Protein AF-A0A820V5M1-F1 (afdb_monomer)

Organism: NCBI:txid392032

pLDDT: mean 92.11, std 7.66, range [60.0, 98.31]

Nearest PDB structures (foldseek):
  4qvs-assembly1_A-2  TM=7.239E-01  e=5.683E-04  Acetivibrio thermocellus ATCC 27405
  5fre-assembly1_A  TM=6.432E-01  e=3.598E+00  Clostridium perfringens

InterPro domains:
  IPR013320 Concanavalin A-like lectin/glucanase domain superfamily [SSF49899] (4-111)

Mean predicted aligned error: 3.92 Å

Secondary structure (DSSP, 8-state):
--TT-EEEEEEESSSEEEEEEEEPPTTS---EEEEEETTTEEEEEETTEEEEE---------SS-----SSS---SSS----SS----S---S----SSPPPHHHHHHHH--

Structure (mmCIF, N/CA/C/O backbone):
data_AF-A0A820V5M1-F1
#
_entry.id   AF-A0A820V5M1-F1
#
loop_
_atom_site.group_PDB
_atom_site.id
_atom_site.type_symbol
_atom_site.label_atom_id
_atom_site.label_alt_id
_atom_site.label_comp_id
_atom_site.label_asym_id
_atom_site.label_entity_id
_atom_site.label_seq_id
_atom_site.pdbx_PDB_ins_code
_atom_site.Cartn_x
_atom_site.Cartn_y
_atom_site.Cartn_z
_atom_site.occupancy
_atom_site.B_iso_or_equiv
_atom_site.auth_seq_id
_atom_site.auth_comp_id
_atom_site.auth_asym_id
_atom_site.auth_atom_id
_atom_site.pdbx_PDB_model_num
ATOM 1 N N . MET A 1 1 ? 3.039 -9.190 7.064 1.00 60.00 1 MET A N 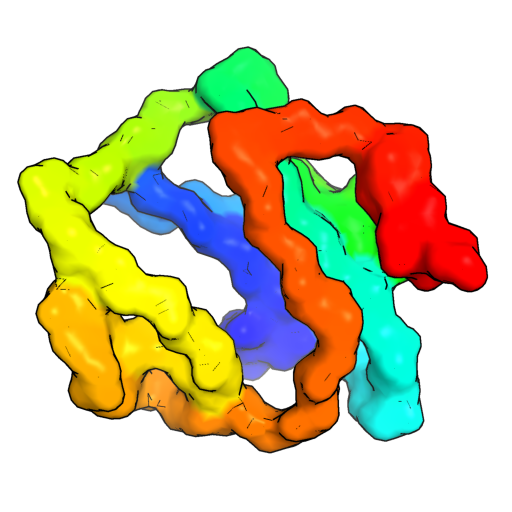1
ATOM 2 C CA . MET A 1 1 ? 3.517 -8.717 8.378 1.00 60.00 1 MET A CA 1
ATOM 3 C C . MET A 1 1 ? 4.980 -9.086 8.497 1.00 60.00 1 MET A C 1
ATOM 5 O O . MET A 1 1 ? 5.362 -10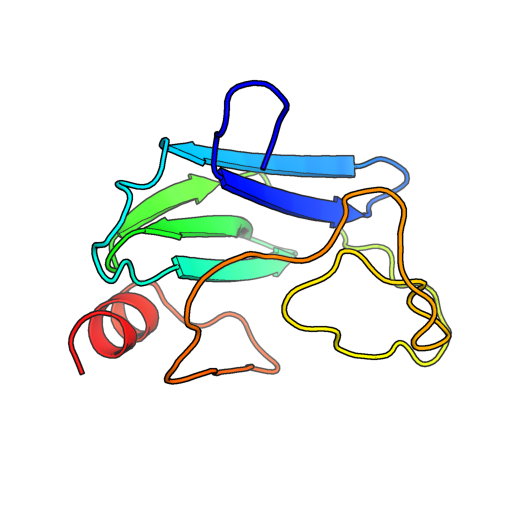.103 7.930 1.00 60.00 1 MET A O 1
ATOM 9 N N . ASP A 1 2 ? 5.795 -8.261 9.144 1.00 65.81 2 ASP A N 1
ATOM 10 C CA . ASP A 1 2 ? 7.181 -8.642 9.436 1.00 65.81 2 ASP A CA 1
ATOM 11 C C . ASP A 1 2 ? 7.250 -9.658 10.593 1.00 65.81 2 ASP A C 1
ATOM 13 O O . ASP A 1 2 ? 6.233 -10.017 11.193 1.00 65.81 2 ASP A O 1
ATOM 17 N N . SER A 1 3 ? 8.453 -10.133 10.916 1.00 65.94 3 SER A N 1
ATOM 18 C CA . SER A 1 3 ? 8.680 -11.066 12.028 1.00 65.94 3 SER A CA 1
ATOM 19 C C . SER A 1 3 ? 8.318 -10.494 13.407 1.00 65.94 3 SER A C 1
ATOM 21 O O . SER A 1 3 ? 8.255 -11.253 14.372 1.00 65.94 3 SER A O 1
ATOM 23 N N . ALA A 1 4 ? 8.052 -9.187 13.507 1.00 66.94 4 ALA A N 1
ATOM 24 C CA . ALA A 1 4 ? 7.581 -8.510 14.711 1.00 66.94 4 ALA A CA 1
ATOM 25 C C . ALA A 1 4 ? 6.045 -8.344 14.749 1.00 66.94 4 ALA A C 1
ATOM 27 O O . ALA A 1 4 ? 5.513 -7.790 15.711 1.00 66.94 4 ALA A O 1
ATOM 28 N N . GLY A 1 5 ? 5.318 -8.841 13.739 1.00 75.44 5 GLY A N 1
ATOM 29 C CA . GLY A 1 5 ? 3.857 -8.735 13.648 1.00 75.44 5 GLY A CA 1
ATOM 30 C C . GLY A 1 5 ? 3.366 -7.378 13.136 1.00 75.44 5 GLY A C 1
ATOM 31 O O . GLY A 1 5 ? 2.178 -7.068 13.233 1.00 75.44 5 GLY A O 1
ATOM 32 N N . THR A 1 6 ? 4.261 -6.561 12.584 1.00 86.62 6 THR A N 1
ATOM 33 C CA . THR A 1 6 ? 3.931 -5.225 12.093 1.00 86.62 6 THR A CA 1
ATOM 34 C C . THR A 1 6 ? 3.316 -5.305 10.703 1.00 86.62 6 THR A C 1
ATOM 36 O O . THR A 1 6 ? 3.762 -6.083 9.849 1.00 86.62 6 THR A O 1
ATOM 39 N N . LEU A 1 7 ? 2.295 -4.487 10.440 1.00 91.25 7 LEU A N 1
ATOM 40 C CA . LEU A 1 7 ? 1.774 -4.305 9.089 1.00 91.25 7 LEU A CA 1
ATOM 41 C C . LEU A 1 7 ? 2.870 -3.731 8.179 1.00 91.25 7 LEU A C 1
ATOM 43 O O . LEU A 1 7 ? 3.595 -2.820 8.569 1.00 91.25 7 LEU A O 1
ATOM 47 N N . SER A 1 8 ? 2.977 -4.236 6.954 1.00 91.38 8 SER A N 1
ATOM 48 C CA . SER A 1 8 ? 3.907 -3.712 5.956 1.00 91.38 8 SER A CA 1
ATOM 49 C C . SER A 1 8 ? 3.261 -3.713 4.577 1.00 91.38 8 SER A C 1
ATOM 51 O O . SER A 1 8 ? 2.627 -4.693 4.183 1.00 91.38 8 SER A O 1
ATOM 53 N N . ALA A 1 9 ? 3.402 -2.594 3.868 1.00 94.00 9 ALA A N 1
ATOM 54 C CA . ALA A 1 9 ? 3.016 -2.446 2.471 1.00 94.00 9 ALA A CA 1
ATOM 55 C C . ALA A 1 9 ? 4.281 -2.325 1.619 1.00 94.00 9 ALA A C 1
ATOM 57 O O . ALA A 1 9 ? 5.199 -1.594 1.994 1.00 94.00 9 ALA A O 1
ATOM 58 N N . HIS A 1 10 ? 4.318 -3.030 0.487 1.00 92.88 10 HIS A N 1
ATOM 59 C CA . HIS A 1 10 ? 5.507 -3.148 -0.358 1.00 92.88 10 HIS A CA 1
ATOM 60 C C . HIS A 1 10 ? 5.190 -2.787 -1.803 1.00 92.88 10 HIS A C 1
ATOM 62 O O . HIS A 1 10 ? 4.139 -3.158 -2.324 1.00 92.88 10 HIS A O 1
ATOM 68 N N . LEU A 1 11 ? 6.121 -2.097 -2.455 1.00 95.38 11 LEU A N 1
ATOM 69 C CA . LEU A 1 11 ? 6.156 -1.906 -3.902 1.00 95.38 11 LEU A CA 1
ATOM 70 C C . LEU A 1 11 ? 7.585 -2.101 -4.411 1.00 95.38 11 LEU A C 1
ATOM 72 O O . LEU A 1 11 ? 8.547 -1.900 -3.677 1.00 95.38 11 LEU A O 1
ATOM 76 N N . TRP A 1 12 ? 7.723 -2.465 -5.685 1.00 95.06 12 TRP A N 1
ATOM 77 C CA . TRP A 1 12 ? 9.021 -2.752 -6.293 1.00 95.06 12 TRP A CA 1
ATOM 78 C C . TRP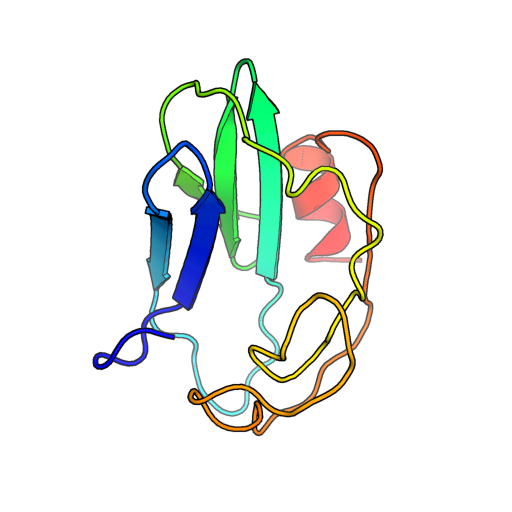 A 1 12 ? 9.550 -1.573 -7.117 1.00 95.06 12 TRP A C 1
ATOM 80 O O . TRP A 1 12 ? 8.838 -1.028 -7.964 1.00 95.06 12 TRP A O 1
ATOM 90 N N . ASN A 1 13 ? 10.822 -1.222 -6.916 1.00 95.88 13 ASN A N 1
ATOM 91 C CA . ASN A 1 13 ? 11.577 -0.291 -7.765 1.00 95.88 13 ASN A CA 1
ATOM 92 C C . ASN A 1 13 ? 13.045 -0.744 -7.915 1.00 95.88 13 ASN A C 1
ATOM 94 O O . ASN A 1 13 ? 13.984 -0.050 -7.523 1.00 95.88 13 ASN A O 1
ATOM 98 N N . GLY A 1 14 ? 13.245 -1.986 -8.369 1.00 94.19 14 GLY A N 1
ATOM 99 C CA . GLY A 1 14 ? 14.565 -2.642 -8.411 1.00 94.19 14 GLY A CA 1
ATOM 100 C C . GLY A 1 14 ? 15.069 -3.140 -7.047 1.00 94.19 14 GLY A C 1
ATOM 101 O O . GLY A 1 14 ? 16.030 -3.900 -6.984 1.00 94.19 14 GLY A O 1
ATOM 102 N N . HIS A 1 15 ? 14.398 -2.728 -5.977 1.00 94.25 15 HIS A N 1
ATOM 103 C CA . HIS A 1 15 ? 14.462 -3.243 -4.616 1.00 94.25 15 HIS A CA 1
ATOM 104 C C . HIS A 1 15 ? 13.089 -3.032 -3.960 1.00 94.25 15 HIS A C 1
ATOM 106 O O . HIS A 1 15 ? 12.253 -2.291 -4.500 1.00 94.25 15 HIS A O 1
ATOM 112 N N . ASP A 1 16 ? 12.859 -3.669 -2.811 1.00 94.12 16 ASP A N 1
ATOM 113 C CA . ASP A 1 16 ? 11.634 -3.480 -2.038 1.00 94.12 16 ASP A CA 1
ATOM 114 C C . ASP A 1 16 ? 11.585 -2.084 -1.414 1.00 94.12 16 ASP A C 1
ATOM 116 O O . ASP A 1 16 ? 12.496 -1.651 -0.705 1.00 94.12 16 ASP A O 1
ATOM 120 N N . ILE A 1 17 ? 10.485 -1.387 -1.677 1.00 96.81 17 ILE A N 1
ATOM 121 C CA . ILE A 1 17 ? 10.115 -0.132 -1.041 1.00 96.81 17 ILE A CA 1
ATOM 122 C C . ILE A 1 17 ? 9.010 -0.441 -0.039 1.00 96.81 17 ILE A C 1
ATOM 124 O O . ILE A 1 17 ? 7.910 -0.838 -0.428 1.00 96.81 17 ILE A O 1
ATOM 128 N N . THR A 1 18 ? 9.295 -0.243 1.246 1.00 95.31 18 THR A N 1
ATOM 129 C CA . THR A 1 18 ? 8.385 -0.613 2.334 1.00 95.31 18 THR A CA 1
ATOM 130 C C . THR A 1 18 ? 7.839 0.617 3.050 1.00 95.31 18 THR A C 1
ATOM 132 O O . THR A 1 18 ? 8.593 1.497 3.462 1.00 95.31 18 THR A O 1
ATOM 135 N N . ALA A 1 19 ? 6.525 0.644 3.265 1.00 95.44 19 ALA A N 1
ATOM 136 C CA . ALA A 1 19 ? 5.887 1.485 4.271 1.00 95.44 19 ALA A CA 1
ATOM 137 C C . ALA A 1 19 ? 5.466 0.605 5.457 1.00 95.44 19 ALA A C 1
ATOM 139 O O . ALA A 1 19 ? 4.635 -0.296 5.311 1.00 95.44 19 ALA A O 1
ATOM 140 N N . THR A 1 20 ? 6.055 0.855 6.627 1.00 94.38 20 THR A N 1
ATOM 141 C CA . THR A 1 20 ? 5.797 0.077 7.849 1.00 94.38 20 THR A CA 1
ATOM 142 C C . THR A 1 20 ? 4.686 0.719 8.675 1.00 94.38 20 THR A C 1
ATOM 144 O O . THR A 1 20 ? 4.692 1.928 8.910 1.00 94.38 20 THR A O 1
ATOM 147 N N . GLY A 1 21 ? 3.716 -0.099 9.077 1.00 91.38 21 GLY A N 1
ATOM 148 C CA . GLY A 1 21 ? 2.553 0.272 9.874 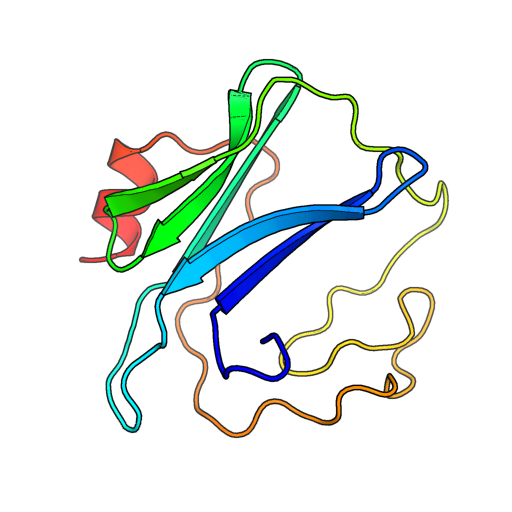1.00 91.38 21 GLY A CA 1
ATOM 149 C C . GLY A 1 21 ? 2.744 0.041 11.372 1.00 91.38 21 GLY A C 1
ATOM 150 O O . GLY A 1 21 ? 3.865 -0.007 11.872 1.00 91.38 21 GLY A O 1
ATOM 151 N N . SER A 1 22 ? 1.629 -0.115 12.087 1.00 91.88 22 SER A N 1
ATOM 152 C CA . SER A 1 22 ? 1.615 -0.573 13.477 1.00 91.88 22 SE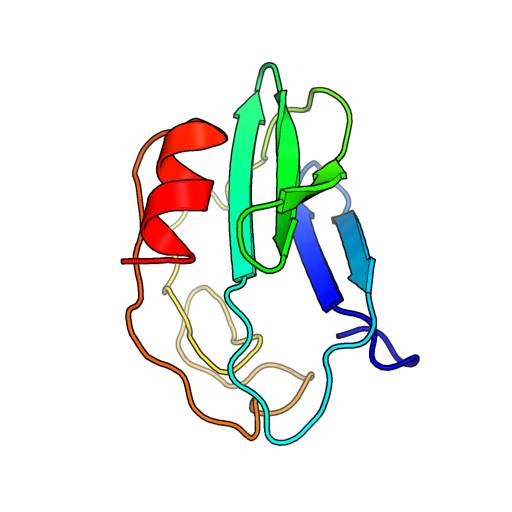R A CA 1
ATOM 153 C C . SER A 1 22 ? 1.388 -2.081 13.564 1.00 91.88 22 SER A C 1
ATOM 155 O O . SER A 1 22 ? 1.046 -2.748 12.583 1.00 91.88 22 SER A O 1
ATOM 157 N N . ILE A 1 23 ? 1.504 -2.610 14.780 1.00 92.06 23 ILE A N 1
ATOM 158 C CA . ILE A 1 23 ? 0.878 -3.883 15.138 1.00 92.06 23 ILE A CA 1
ATOM 159 C C . ILE A 1 23 ? -0.643 -3.691 15.074 1.00 92.06 23 ILE A C 1
ATOM 161 O O . ILE A 1 23 ? -1.166 -2.670 15.535 1.00 92.06 23 ILE A O 1
ATOM 165 N N . ILE A 1 24 ? -1.342 -4.653 14.473 1.00 90.12 24 ILE A N 1
ATOM 166 C CA . ILE A 1 24 ? -2.803 -4.639 14.343 1.00 90.12 24 ILE A CA 1
ATOM 167 C C . ILE A 1 24 ? -3.408 -5.441 15.502 1.00 90.12 24 ILE A C 1
ATOM 169 O O . ILE A 1 24 ? -2.963 -6.565 15.749 1.00 90.12 24 ILE A O 1
ATOM 173 N N . PRO A 1 25 ? -4.395 -4.895 16.234 1.00 91.38 25 PRO A N 1
ATOM 174 C CA . PRO A 1 25 ? -5.036 -5.619 17.323 1.00 91.38 25 PRO A CA 1
ATOM 175 C C . PRO A 1 25 ? -5.769 -6.856 16.797 1.00 91.38 25 PRO A C 1
ATOM 177 O O . PRO A 1 25 ? -6.499 -6.800 15.807 1.00 91.38 25 PRO A O 1
ATOM 180 N N . LEU A 1 26 ? -5.598 -7.980 17.491 1.00 91.69 26 LEU A N 1
ATOM 181 C CA . LEU A 1 26 ? -6.320 -9.207 17.173 1.00 91.69 26 LEU A CA 1
ATOM 182 C C . LEU A 1 26 ? -7.813 -9.057 17.487 1.00 91.69 26 LEU A C 1
ATOM 184 O O . LEU A 1 26 ? -8.202 -8.347 18.416 1.00 91.69 26 LEU A O 1
ATOM 188 N N . ASN A 1 27 ? -8.645 -9.780 16.734 1.00 92.31 27 ASN A N 1
ATOM 189 C CA . ASN A 1 27 ? -10.098 -9.863 16.934 1.00 92.31 27 ASN A CA 1
ATOM 190 C C . ASN A 1 27 ? -10.830 -8.508 16.878 1.00 92.31 27 ASN A C 1
ATOM 192 O O . ASN A 1 27 ? -11.877 -8.345 17.498 1.00 92.31 27 ASN A O 1
ATOM 196 N N . SER A 1 28 ? -10.280 -7.532 16.153 1.00 94.44 28 SER A N 1
ATOM 197 C CA . S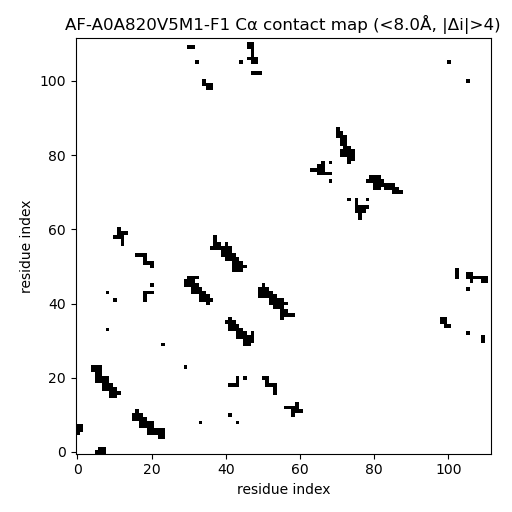ER A 1 28 ? -10.895 -6.221 15.927 1.00 94.44 28 SER A CA 1
ATOM 198 C C . SER A 1 28 ? -10.821 -5.860 14.449 1.00 94.44 28 SER A C 1
ATOM 200 O O . S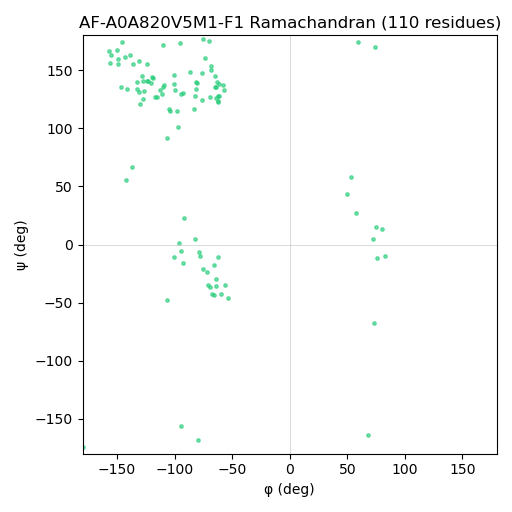ER A 1 28 ? -9.761 -5.984 13.832 1.00 94.44 28 SER A O 1
ATOM 202 N N . TRP A 1 29 ? -11.930 -5.386 13.880 1.00 95.56 29 TRP A N 1
ATOM 203 C CA . TRP A 1 29 ? -11.925 -4.852 12.521 1.00 95.56 29 TRP A CA 1
ATOM 204 C C . TRP A 1 29 ? -11.009 -3.633 12.444 1.00 95.56 29 TRP A C 1
ATOM 206 O O . TRP A 1 29 ? -11.112 -2.710 13.250 1.00 95.56 29 TRP A O 1
ATOM 216 N N . THR A 1 30 ? -10.095 -3.654 11.480 1.00 95.88 30 THR A N 1
ATOM 217 C CA . THR A 1 30 ? -9.181 -2.549 11.198 1.00 95.88 30 THR A CA 1
ATOM 218 C C . THR A 1 30 ? -9.244 -2.262 9.712 1.00 95.88 30 THR A C 1
ATOM 220 O O . THR A 1 30 ? -8.947 -3.140 8.903 1.00 95.88 30 THR A O 1
ATOM 223 N N . HIS A 1 31 ? -9.606 -1.036 9.345 1.00 97.00 31 HIS A N 1
ATOM 224 C CA . HIS A 1 31 ? -9.545 -0.624 7.949 1.00 97.00 31 HIS A CA 1
ATOM 225 C C . HIS A 1 31 ? -8.087 -0.339 7.574 1.00 97.00 31 HIS A C 1
ATOM 227 O O . HIS A 1 31 ? -7.433 0.508 8.190 1.00 97.00 31 HIS A O 1
ATOM 233 N N . ILE A 1 32 ? -7.591 -1.006 6.535 1.00 96.69 32 ILE A N 1
ATOM 234 C CA . ILE A 1 32 ? -6.242 -0.816 5.997 1.00 96.69 32 ILE A CA 1
ATOM 235 C C . ILE A 1 32 ? -6.374 -0.310 4.566 1.00 96.69 32 ILE A C 1
ATOM 237 O O . ILE A 1 32 ? -7.036 -0.933 3.744 1.00 96.69 32 ILE A O 1
ATOM 241 N N . GLY A 1 33 ? -5.716 0.807 4.267 1.00 96.75 33 GLY A N 1
ATOM 242 C CA . GLY A 1 33 ? -5.643 1.346 2.913 1.00 96.75 33 GLY A CA 1
ATOM 243 C C . GLY A 1 33 ? -4.203 1.628 2.525 1.00 96.75 33 GLY A C 1
ATOM 244 O O . GLY A 1 33 ? -3.407 2.060 3.355 1.00 96.75 33 GLY A O 1
ATOM 245 N N . TYR A 1 34 ? -3.864 1.430 1.260 1.00 95.81 34 TYR A N 1
ATOM 246 C CA . TYR A 1 34 ? -2.613 1.921 0.704 1.00 95.81 34 TYR A CA 1
ATOM 247 C C . TYR A 1 34 ? -2.869 2.611 -0.628 1.00 95.81 34 TYR A C 1
ATOM 249 O O . TYR A 1 34 ? -3.686 2.163 -1.431 1.00 95.81 34 TYR A O 1
ATOM 257 N N . THR A 1 35 ? -2.179 3.723 -0.855 1.00 97.88 35 THR A N 1
ATOM 258 C CA . THR A 1 35 ? -2.238 4.461 -2.117 1.00 97.88 35 THR A CA 1
ATOM 259 C C . THR A 1 35 ? -0.845 4.619 -2.687 1.00 97.88 35 THR A C 1
ATOM 261 O O . THR A 1 35 ? 0.152 4.570 -1.966 1.00 97.88 35 THR A O 1
ATOM 264 N N . TYR A 1 36 ? -0.774 4.794 -4.000 1.00 98.31 36 TYR A N 1
ATOM 265 C CA . TYR A 1 36 ? 0.481 5.071 -4.671 1.00 98.31 36 TYR A CA 1
ATOM 266 C C . TYR A 1 36 ? 0.263 5.993 -5.866 1.00 98.31 36 TYR A C 1
ATOM 268 O O . TYR A 1 36 ? -0.635 5.780 -6.682 1.00 98.31 36 TYR A O 1
ATOM 276 N N . SER A 1 37 ? 1.142 6.981 -5.994 1.00 97.94 37 SER A N 1
ATOM 277 C CA . SER A 1 37 ? 1.413 7.670 -7.252 1.00 97.94 37 SER A CA 1
ATOM 278 C C . SER A 1 37 ? 2.896 7.997 -7.349 1.00 97.94 37 SER A C 1
ATOM 280 O O . SER A 1 37 ? 3.598 8.055 -6.340 1.00 97.94 37 SER A O 1
ATOM 282 N N . TYR A 1 38 ? 3.370 8.273 -8.566 1.00 97.25 38 TYR A N 1
ATOM 283 C CA . TYR A 1 38 ? 4.756 8.689 -8.773 1.00 97.25 38 TYR A CA 1
ATOM 284 C C . TYR A 1 38 ? 5.128 9.889 -7.891 1.00 97.25 38 TYR A C 1
ATOM 286 O O . TYR A 1 38 ? 6.162 9.866 -7.234 1.00 97.25 38 TYR A O 1
ATOM 294 N N . SER A 1 39 ? 4.279 10.919 -7.819 1.00 97.50 39 SER A N 1
ATOM 295 C CA . SER A 1 39 ? 4.567 12.141 -7.058 1.00 97.50 39 SER A CA 1
ATOM 296 C C . SER A 1 39 ? 4.536 11.943 -5.544 1.00 97.50 39 SER A C 1
ATOM 298 O O . SER A 1 39 ? 5.306 12.585 -4.836 1.00 97.50 39 SER A O 1
ATOM 300 N N . ASN A 1 40 ? 3.647 11.084 -5.043 1.00 97.38 40 ASN A N 1
ATOM 301 C CA . ASN A 1 40 ? 3.401 10.940 -3.608 1.00 97.38 40 ASN A CA 1
ATOM 302 C C . ASN A 1 40 ? 4.083 9.730 -2.969 1.00 97.38 40 ASN A C 1
ATOM 304 O O . ASN A 1 40 ? 4.079 9.641 -1.743 1.00 97.38 40 ASN A O 1
ATOM 308 N N . GLY A 1 41 ? 4.640 8.820 -3.771 1.00 97.69 41 GLY A N 1
ATOM 309 C CA . GLY A 1 41 ? 5.164 7.555 -3.278 1.00 97.69 41 GLY A CA 1
ATOM 310 C C . GLY A 1 41 ? 4.062 6.629 -2.770 1.00 97.69 41 GLY A C 1
ATOM 311 O O . GLY A 1 41 ? 2.882 6.811 -3.068 1.00 97.69 41 GLY A O 1
ATOM 312 N N . LEU A 1 42 ? 4.468 5.619 -2.005 1.00 98.12 42 LEU A N 1
ATOM 313 C CA . LEU A 1 42 ? 3.573 4.701 -1.313 1.00 98.12 42 LEU A CA 1
ATOM 314 C C . LEU A 1 42 ? 3.099 5.358 -0.017 1.00 98.12 42 LEU A C 1
ATOM 316 O O . LEU A 1 42 ? 3.907 5.889 0.744 1.00 98.12 42 LEU A O 1
ATOM 320 N N . ARG A 1 43 ? 1.800 5.286 0.259 1.00 98.25 43 ARG A N 1
ATOM 321 C CA . ARG A 1 43 ? 1.185 5.774 1.496 1.00 98.25 43 ARG A CA 1
ATOM 322 C C . ARG A 1 43 ? 0.374 4.662 2.129 1.00 98.25 43 ARG A C 1
ATOM 324 O O . ARG A 1 43 ? -0.423 4.027 1.449 1.00 98.25 43 ARG A O 1
ATOM 331 N N . LEU A 1 44 ? 0.560 4.454 3.424 1.00 98.00 44 LEU A N 1
ATOM 332 C CA . LEU A 1 44 ? -0.139 3.465 4.231 1.00 98.00 44 LEU A CA 1
ATOM 333 C C . LEU A 1 44 ? -1.069 4.172 5.213 1.00 98.00 44 LEU A C 1
ATOM 335 O O . LEU A 1 44 ? -0.645 5.062 5.951 1.00 98.00 44 LEU A O 1
ATOM 339 N N . TYR A 1 45 ? -2.322 3.738 5.245 1.00 98.00 45 TYR A N 1
ATOM 340 C CA . TYR A 1 45 ? -3.386 4.268 6.080 1.00 98.00 45 TYR A CA 1
ATOM 341 C C . TYR A 1 45 ? -3.940 3.177 6.995 1.00 98.00 45 TYR A C 1
ATOM 343 O O . TYR A 1 45 ? -4.174 2.049 6.558 1.00 98.00 45 TYR A O 1
ATOM 351 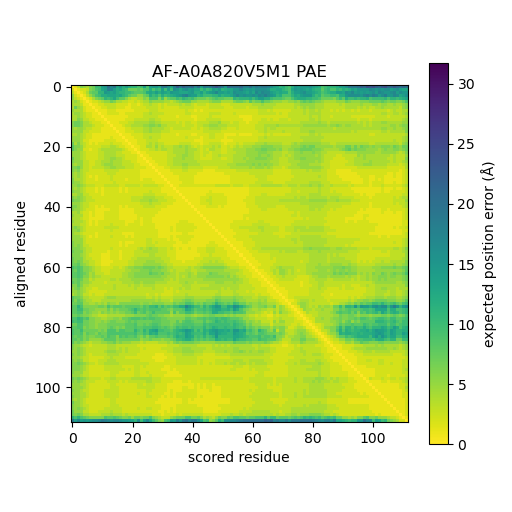N N . ILE A 1 46 ? -4.205 3.538 8.250 1.00 97.12 46 ILE A N 1
ATOM 352 C CA . ILE A 1 46 ? -4.840 2.673 9.250 1.00 97.12 46 ILE A CA 1
ATOM 353 C C . ILE A 1 46 ? -6.030 3.433 9.837 1.00 97.12 46 ILE A C 1
ATOM 355 O O . ILE A 1 46 ? -5.883 4.567 10.294 1.00 97.12 46 ILE A O 1
ATOM 359 N N . ASN A 1 47 ? -7.220 2.827 9.788 1.00 97.12 47 ASN A N 1
ATOM 360 C CA . ASN A 1 47 ? -8.488 3.426 10.224 1.00 97.12 47 ASN A CA 1
ATOM 361 C C . ASN A 1 47 ? -8.718 4.831 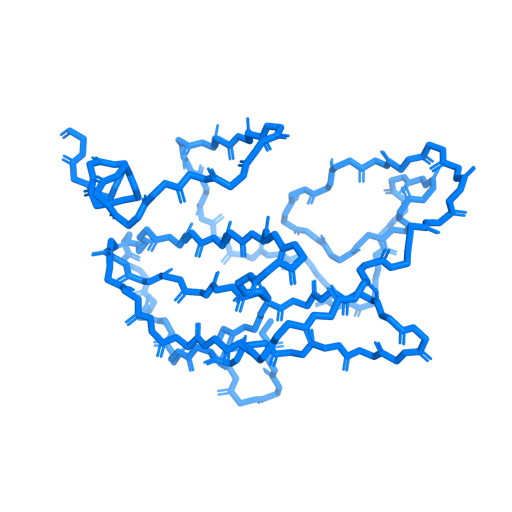9.635 1.00 97.12 47 ASN A C 1
ATOM 363 O O . ASN A 1 47 ? -9.093 5.771 10.333 1.00 97.12 47 ASN A O 1
ATOM 367 N N . GLY A 1 48 ? -8.427 4.985 8.340 1.00 97.25 48 GLY A N 1
ATOM 368 C CA . GLY A 1 48 ? -8.640 6.227 7.592 1.00 97.25 48 GLY A CA 1
ATOM 369 C C . GLY A 1 48 ? -7.536 7.278 7.741 1.00 97.25 48 GLY A C 1
ATOM 370 O O . GLY A 1 48 ? -7.520 8.245 6.983 1.00 97.25 48 GLY A O 1
ATOM 371 N N . ASN A 1 49 ? -6.591 7.092 8.665 1.00 97.12 49 ASN A N 1
ATOM 372 C CA . ASN A 1 49 ? -5.527 8.056 8.939 1.00 97.12 49 ASN A CA 1
ATOM 373 C C . ASN A 1 49 ? -4.217 7.636 8.274 1.00 97.12 49 ASN A C 1
ATOM 375 O O . ASN A 1 49 ? -3.853 6.461 8.319 1.00 97.12 49 ASN A O 1
ATOM 379 N N . LEU A 1 50 ? -3.494 8.595 7.684 1.00 97.56 50 LEU A N 1
ATOM 380 C CA . LEU A 1 50 ? -2.155 8.349 7.146 1.00 97.56 50 LEU A CA 1
ATOM 381 C C . LEU A 1 50 ? -1.229 7.939 8.293 1.00 97.56 50 LEU A C 1
ATOM 383 O O . LEU A 1 50 ? -1.083 8.678 9.263 1.00 97.56 50 LEU A O 1
ATOM 387 N N . TYR A 1 51 ? -0.607 6.774 8.163 1.00 97.62 51 TYR A N 1
ATOM 388 C CA . TYR A 1 51 ? 0.263 6.205 9.184 1.00 97.62 51 TYR A CA 1
ATOM 389 C C . TYR A 1 51 ? 1.737 6.298 8.787 1.00 97.62 51 TYR A C 1
ATOM 391 O O . TYR A 1 51 ? 2.571 6.738 9.572 1.00 97.62 51 TYR A O 1
ATOM 399 N N . SER A 1 52 ? 2.062 5.901 7.557 1.00 97.38 52 SER A N 1
ATOM 400 C CA . SER A 1 52 ? 3.435 5.877 7.050 1.00 97.38 52 SER A CA 1
ATOM 401 C C . SER A 1 52 ? 3.452 6.138 5.552 1.00 97.38 52 SER A C 1
ATOM 403 O O . SER A 1 52 ? 2.451 5.924 4.866 1.00 97.38 52 SER A O 1
ATOM 405 N N . PHE A 1 53 ? 4.567 6.642 5.038 1.00 97.56 53 PHE A N 1
ATOM 406 C CA . PHE A 1 53 ? 4.718 6.956 3.624 1.00 97.56 53 PHE A CA 1
ATOM 407 C C . PHE A 1 53 ? 6.184 6.941 3.199 1.00 97.56 53 PHE A C 1
ATOM 409 O O . PHE A 1 53 ? 7.094 7.029 4.023 1.00 97.56 53 PHE A O 1
ATOM 416 N N . THR A 1 54 ? 6.398 6.872 1.892 1.00 97.69 54 THR A N 1
ATOM 417 C CA . THR A 1 54 ? 7.716 6.989 1.265 1.00 97.69 54 THR A CA 1
ATOM 418 C C . THR A 1 54 ? 7.835 8.298 0.489 1.00 97.69 54 THR A C 1
ATOM 420 O O . THR A 1 54 ? 6.853 9.006 0.273 1.00 97.69 54 THR A O 1
ATOM 423 N N . GLY A 1 55 ? 9.042 8.611 0.014 1.00 97.06 55 GLY A N 1
ATOM 424 C CA . GLY A 1 55 ? 9.222 9.629 -1.023 1.00 97.06 55 GLY A CA 1
ATOM 425 C C . GLY A 1 55 ? 8.691 9.171 -2.387 1.00 97.06 55 GLY A C 1
ATOM 426 O O . GLY A 1 55 ? 8.285 8.019 -2.548 1.00 97.06 55 GLY A O 1
ATOM 427 N N . SER A 1 56 ? 8.732 10.075 -3.367 1.00 97.81 56 SER A N 1
ATOM 428 C CA . SER A 1 56 ? 8.453 9.782 -4.780 1.00 97.81 56 SER A CA 1
ATOM 429 C C . SER A 1 56 ? 9.394 8.699 -5.320 1.00 97.81 56 SER A C 1
ATOM 431 O O . SER A 1 56 ? 10.596 8.723 -5.053 1.00 97.81 56 SER A O 1
ATOM 433 N N . PHE A 1 57 ? 8.848 7.759 -6.090 1.00 97.69 57 PHE A N 1
ATOM 434 C CA . PHE A 1 57 ? 9.616 6.755 -6.824 1.00 97.69 57 PHE A CA 1
ATOM 435 C C . PHE A 1 57 ? 8.810 6.224 -8.012 1.00 97.69 57 PHE A C 1
ATOM 437 O O . PHE A 1 57 ? 7.605 6.452 -8.103 1.00 97.69 57 PHE A O 1
ATOM 444 N N . ILE A 1 58 ? 9.476 5.513 -8.925 1.00 97.56 58 ILE A N 1
ATOM 445 C CA . ILE A 1 58 ? 8.835 4.856 -10.069 1.00 97.56 58 ILE A CA 1
ATOM 446 C C . ILE A 1 58 ? 8.606 3.387 -9.721 1.00 97.56 58 ILE A C 1
ATOM 448 O O . ILE A 1 58 ? 9.549 2.626 -9.555 1.00 97.56 58 ILE A O 1
ATOM 452 N N . PHE A 1 59 ? 7.351 2.967 -9.630 1.00 96.00 59 PHE A N 1
ATOM 453 C CA . PHE A 1 59 ? 7.009 1.553 -9.559 1.00 96.00 59 PHE A CA 1
ATOM 454 C C . PHE A 1 59 ? 7.473 0.830 -10.829 1.00 96.00 59 PHE A C 1
ATOM 456 O O . PHE A 1 59 ? 7.143 1.227 -11.948 1.00 96.00 59 PHE A O 1
ATOM 463 N N . THR A 1 60 ? 8.213 -0.257 -10.644 1.00 96.12 60 THR A N 1
ATOM 464 C CA . THR A 1 60 ? 8.665 -1.127 -11.727 1.00 96.12 60 THR A CA 1
ATOM 465 C C . THR A 1 60 ? 7.715 -2.315 -11.842 1.00 96.12 60 THR A C 1
ATOM 467 O O . THR A 1 60 ? 7.785 -3.260 -11.057 1.00 96.12 60 THR A O 1
ATOM 470 N N . ALA A 1 61 ? 6.811 -2.264 -12.821 1.00 91.69 61 ALA A N 1
ATOM 471 C CA . ALA A 1 61 ? 5.873 -3.350 -13.095 1.00 91.69 61 ALA A CA 1
ATOM 472 C C . ALA A 1 61 ? 6.580 -4.602 -13.645 1.00 91.69 61 ALA A C 1
ATOM 474 O O . ALA A 1 61 ? 7.605 -4.502 -14.315 1.00 91.69 61 ALA A O 1
ATOM 475 N N . SER A 1 62 ? 5.982 -5.780 -13.438 1.00 90.62 62 SER A N 1
ATOM 476 C CA . SER A 1 62 ? 6.502 -7.061 -13.948 1.00 90.62 62 SER A CA 1
ATOM 477 C C . SER A 1 62 ? 6.485 -7.177 -15.479 1.00 90.62 62 SER A C 1
ATOM 479 O O . SER A 1 62 ? 7.141 -8.054 -16.033 1.00 90.62 62 SER A O 1
ATOM 481 N N . GLY A 1 63 ? 5.712 -6.330 -16.170 1.00 93.75 63 GLY A N 1
ATOM 482 C CA . GLY A 1 63 ? 5.540 -6.379 -17.627 1.00 93.75 63 GLY A CA 1
ATOM 483 C C . GLY A 1 63 ? 4.689 -7.552 -18.129 1.00 93.75 63 GLY A C 1
ATOM 484 O O . GLY A 1 63 ? 4.535 -7.714 -19.337 1.00 93.75 63 GLY A O 1
ATOM 485 N N . VAL A 1 64 ? 4.116 -8.354 -17.226 1.00 94.19 64 VAL A N 1
ATOM 486 C CA . VAL A 1 64 ? 3.253 -9.503 -17.536 1.00 94.19 64 VAL A CA 1
ATOM 487 C C . VAL A 1 64 ? 1.964 -9.443 -16.711 1.00 94.19 64 VAL A C 1
ATOM 489 O O . VAL A 1 64 ? 1.947 -8.791 -15.665 1.00 94.19 64 VAL A O 1
ATOM 492 N N . PRO A 1 65 ? 0.878 -10.113 -17.138 1.00 92.12 65 PRO A N 1
ATOM 493 C CA . PRO A 1 65 ? -0.325 -10.226 -16.322 1.00 92.12 65 PRO A CA 1
ATOM 494 C C . PRO A 1 65 ? -0.024 -10.856 -14.956 1.00 92.12 65 PRO A C 1
ATOM 496 O O . PRO A 1 65 ? 0.640 -11.890 -14.873 1.00 92.12 65 PRO A O 1
ATOM 499 N N . MET A 1 66 ? -0.537 -10.233 -13.896 1.00 91.00 66 MET A N 1
ATOM 500 C CA . MET A 1 66 ? -0.401 -10.695 -12.515 1.00 91.00 66 MET A CA 1
ATOM 501 C C . MET A 1 66 ? -1.785 -10.955 -11.926 1.00 91.00 66 MET A C 1
ATOM 503 O O . MET A 1 66 ? -2.737 -10.228 -12.213 1.00 91.00 66 MET A O 1
ATOM 507 N N . HIS A 1 67 ? -1.888 -11.976 -11.084 1.00 91.44 67 HIS A N 1
ATOM 508 C CA . HIS A 1 67 ? -3.088 -12.262 -10.313 1.00 91.44 67 HIS A CA 1
ATOM 509 C C . HIS A 1 67 ? -3.142 -11.357 -9.084 1.00 91.44 67 HIS A C 1
ATOM 511 O O . HIS A 1 67 ? -2.138 -11.149 -8.402 1.00 91.44 67 HIS A O 1
ATOM 517 N N . MET A 1 68 ? -4.335 -10.855 -8.776 1.00 90.12 68 MET A N 1
ATOM 518 C CA . MET A 1 68 ? -4.616 -10.253 -7.480 1.00 90.12 68 MET A CA 1
ATOM 519 C C . MET A 1 68 ? -4.951 -11.374 -6.500 1.00 90.12 68 MET A C 1
ATOM 521 O O . MET A 1 68 ? -5.930 -12.094 -6.690 1.00 90.12 68 MET A O 1
ATOM 525 N N . ILE A 1 69 ? -4.118 -11.532 -5.478 1.00 91.00 69 ILE A N 1
ATOM 526 C CA . ILE A 1 69 ? -4.235 -12.606 -4.494 1.00 91.00 69 ILE A CA 1
ATOM 527 C C . ILE A 1 69 ? -4.543 -11.966 -3.145 1.00 91.00 69 ILE A C 1
ATOM 529 O O . ILE A 1 69 ? -3.848 -11.049 -2.712 1.00 91.00 69 ILE A O 1
ATOM 533 N N . LEU A 1 70 ? -5.606 -12.438 -2.495 1.00 91.31 70 LEU A N 1
ATOM 534 C CA . LEU A 1 70 ? -5.995 -12.014 -1.155 1.00 91.31 70 LEU A CA 1
ATOM 535 C C . LEU A 1 70 ? -5.729 -13.154 -0.174 1.00 91.31 70 LEU A C 1
ATOM 537 O O . LEU A 1 70 ? -6.011 -14.315 -0.462 1.00 91.31 70 LEU A O 1
ATOM 541 N N . GLY A 1 71 ? -5.185 -12.809 0.990 1.00 89.75 71 GLY A N 1
ATOM 542 C CA . GLY A 1 71 ? -4.941 -13.760 2.071 1.00 89.75 71 GLY A CA 1
ATOM 543 C C . GLY A 1 71 ? -3.755 -14.711 1.868 1.00 89.75 71 GLY A C 1
ATOM 544 O O . GLY A 1 71 ? -3.646 -15.694 2.592 1.00 89.75 71 GLY A O 1
ATOM 545 N N . SER A 1 72 ? -2.859 -14.438 0.921 1.00 87.75 72 SER A N 1
ATOM 546 C CA . SER A 1 72 ? -1.567 -15.118 0.748 1.00 87.75 72 SER A CA 1
ATOM 547 C C . SER A 1 72 ? -0.610 -14.192 -0.006 1.00 87.75 72 SER A C 1
ATOM 549 O O . SER A 1 72 ? -1.052 -13.304 -0.732 1.00 87.75 72 SER A O 1
ATOM 551 N N . ASP A 1 73 ? 0.693 -14.398 0.165 1.00 82.44 73 ASP A N 1
ATOM 552 C CA . ASP A 1 73 ? 1.757 -13.738 -0.594 1.00 82.44 73 ASP A CA 1
ATOM 553 C C . ASP A 1 73 ? 1.867 -14.229 -2.052 1.00 82.44 73 ASP A C 1
ATOM 555 O O . ASP A 1 73 ? 2.285 -13.458 -2.910 1.00 82.44 73 ASP A O 1
ATOM 559 N N . GLY A 1 74 ? 1.396 -15.447 -2.349 1.00 84.38 74 GLY A N 1
ATOM 560 C CA . GLY A 1 74 ? 1.164 -15.960 -3.705 1.00 84.38 74 GLY A CA 1
ATOM 561 C C . GLY A 1 74 ? 2.373 -16.015 -4.660 1.00 84.38 74 GLY A C 1
ATOM 562 O O . GLY A 1 74 ? 3.473 -15.561 -4.366 1.00 84.38 74 GLY A O 1
ATOM 563 N N . GLY A 1 75 ? 2.163 -16.591 -5.850 1.00 83.06 75 GLY A N 1
ATOM 564 C CA . GLY A 1 75 ? 3.176 -16.690 -6.916 1.00 83.06 75 GLY A CA 1
ATOM 565 C C . GLY A 1 75 ? 3.136 -15.566 -7.961 1.00 83.06 75 GLY A C 1
ATOM 566 O O . GLY A 1 75 ? 3.977 -15.519 -8.859 1.00 83.06 75 GLY A O 1
ATOM 567 N N . GLY A 1 76 ? 2.146 -14.671 -7.890 1.00 86.31 76 GLY A N 1
ATOM 568 C CA . GLY A 1 76 ? 1.974 -13.539 -8.804 1.00 86.31 76 GLY A CA 1
ATOM 569 C C . GLY A 1 76 ? 1.479 -13.926 -10.205 1.00 86.31 76 GLY A C 1
ATOM 570 O O . GLY A 1 76 ? 0.350 -13.612 -10.574 1.00 86.31 76 GLY A O 1
ATOM 571 N N . THR A 1 77 ? 2.285 -14.632 -11.004 1.00 90.44 77 THR A N 1
ATOM 572 C CA . THR A 1 77 ? 1.900 -15.083 -12.363 1.00 90.44 77 THR A CA 1
ATOM 573 C C . THR A 1 77 ? 0.982 -16.306 -12.355 1.00 90.44 77 THR A C 1
ATOM 575 O O . THR A 1 77 ? 0.407 -16.666 -13.380 1.00 90.44 77 THR A O 1
ATOM 578 N N . ASN A 1 78 ? 0.800 -16.926 -11.192 1.00 87.00 78 ASN A N 1
ATOM 579 C CA . ASN A 1 78 ? -0.132 -18.016 -10.939 1.00 87.00 78 ASN A CA 1
ATOM 580 C C . ASN A 1 78 ? -0.696 -17.899 -9.510 1.00 87.00 78 ASN A C 1
ATOM 582 O O . ASN A 1 78 ? -0.253 -17.063 -8.721 1.00 87.00 78 ASN A O 1
ATOM 586 N N . CYS A 1 79 ? -1.653 -18.762 -9.170 1.00 85.25 79 CYS A N 1
ATOM 587 C CA . CYS A 1 79 ? -2.246 -18.835 -7.832 1.00 85.25 79 CYS A CA 1
ATOM 588 C C . CYS A 1 79 ? -1.527 -19.838 -6.910 1.00 85.25 79 CYS A C 1
ATOM 590 O O . CYS A 1 79 ? -2.144 -20.359 -5.982 1.00 85.25 79 CYS A O 1
ATOM 592 N N . ALA A 1 80 ? -0.259 -20.173 -7.182 1.00 86.69 80 ALA A N 1
ATOM 593 C CA . ALA A 1 80 ? 0.503 -21.035 -6.286 1.00 86.69 80 ALA A CA 1
ATOM 594 C C . ALA A 1 80 ? 0.716 -20.322 -4.938 1.00 86.69 80 ALA A C 1
ATOM 596 O O . ALA A 1 80 ? 0.864 -19.096 -4.919 1.00 86.69 80 ALA A O 1
ATOM 597 N N . PRO A 1 81 ? 0.721 -21.061 -3.815 1.00 79.44 81 PRO A N 1
ATOM 598 C CA . PRO A 1 81 ? 0.988 -20.474 -2.510 1.00 79.44 81 PRO A CA 1
ATOM 599 C C . PRO A 1 81 ? 2.413 -19.915 -2.465 1.00 79.44 81 PRO A C 1
ATOM 601 O O . PRO A 1 81 ? 3.344 -20.536 -2.982 1.00 79.44 81 PRO A O 1
ATOM 604 N N . GLY A 1 82 ? 2.568 -18.749 -1.842 1.00 80.38 82 GLY A N 1
ATOM 605 C CA . GLY A 1 82 ? 3.882 -18.217 -1.499 1.00 80.38 82 GLY A CA 1
ATOM 606 C C . GLY A 1 82 ? 4.454 -18.873 -0.236 1.00 80.38 82 GLY A C 1
ATOM 607 O O . GLY A 1 82 ? 3.955 -19.892 0.251 1.00 80.38 82 GLY A O 1
ATOM 608 N N . TYR A 1 83 ? 5.530 -18.296 0.294 1.00 80.81 83 TYR A N 1
ATOM 609 C CA . TYR A 1 83 ? 6.282 -18.846 1.428 1.00 80.81 83 TYR A CA 1
ATOM 610 C C . TYR A 1 83 ? 5.815 -18.301 2.787 1.00 80.81 83 TYR A C 1
ATOM 612 O O . TYR A 1 83 ? 6.136 -18.883 3.821 1.00 80.81 83 TYR A O 1
ATOM 620 N N . GLY A 1 84 ? 5.061 -17.199 2.799 1.00 75.94 84 GLY A N 1
ATOM 621 C CA . GLY A 1 84 ? 4.605 -16.497 4.002 1.00 75.94 84 GLY A CA 1
ATOM 622 C C . GLY A 1 84 ? 3.412 -17.138 4.717 1.00 75.94 84 GLY A C 1
ATOM 623 O O . GLY A 1 84 ? 3.059 -16.704 5.813 1.00 75.94 84 GLY A O 1
ATOM 624 N N . GLY A 1 85 ? 2.811 -18.175 4.128 1.00 81.38 85 GLY A N 1
ATOM 625 C CA . GLY A 1 85 ? 1.609 -18.824 4.651 1.00 81.38 85 GLY A CA 1
ATOM 626 C C . GLY A 1 85 ? 0.332 -17.991 4.451 1.00 81.38 85 GLY A C 1
ATOM 627 O O . GLY A 1 85 ? 0.385 -16.834 4.025 1.00 81.38 85 GLY A O 1
ATOM 628 N N . PRO A 1 86 ? -0.849 -18.581 4.704 1.00 86.19 86 PRO A N 1
ATOM 629 C CA . PRO A 1 86 ? -2.113 -17.886 4.517 1.00 86.19 86 PRO A CA 1
ATOM 630 C C . PRO A 1 86 ? -2.395 -16.888 5.649 1.00 86.19 86 PRO A C 1
ATOM 632 O O . PRO A 1 86 ? -2.087 -17.122 6.819 1.00 86.19 86 PRO A O 1
ATOM 635 N N . PHE A 1 87 ? -3.072 -15.794 5.310 1.00 89.38 87 PHE A N 1
ATOM 636 C CA . PHE A 1 87 ? -3.689 -14.899 6.281 1.00 89.38 87 PHE A CA 1
ATOM 637 C C . PHE A 1 87 ? -4.796 -15.640 7.034 1.00 89.38 87 PHE A C 1
ATOM 639 O O . PHE A 1 87 ? -5.711 -16.196 6.430 1.00 89.38 87 PHE A O 1
ATOM 646 N N . THR A 1 88 ? -4.721 -15.619 8.364 1.00 90.75 88 THR A N 1
ATOM 647 C CA . THR A 1 88 ? -5.730 -16.221 9.240 1.00 90.75 88 THR A CA 1
ATOM 648 C C . THR A 1 88 ? -6.548 -15.111 9.891 1.00 90.75 88 THR A C 1
ATOM 650 O O . THR A 1 88 ? -6.177 -14.578 10.934 1.00 90.75 88 THR A O 1
ATOM 653 N N . GLY A 1 89 ? -7.649 -14.735 9.245 1.00 92.12 89 GLY A N 1
ATOM 654 C CA . GLY A 1 89 ? -8.546 -13.675 9.693 1.00 92.12 89 GLY A CA 1
ATOM 655 C C . GLY A 1 89 ? -9.725 -13.498 8.739 1.00 92.12 89 GLY A C 1
ATOM 656 O O . GLY A 1 89 ? -9.888 -14.270 7.795 1.00 92.12 89 GLY A O 1
ATOM 657 N N . ALA A 1 90 ? -10.544 -12.479 8.989 1.00 94.81 90 ALA A N 1
ATOM 658 C CA . ALA A 1 90 ? -11.640 -12.098 8.106 1.00 94.81 90 ALA A CA 1
ATOM 659 C C . ALA A 1 90 ? -11.239 -10.896 7.238 1.00 94.81 90 ALA A C 1
ATOM 661 O O . ALA A 1 90 ? -10.494 -10.023 7.684 1.00 94.81 90 ALA A O 1
ATOM 662 N N . LEU A 1 91 ? -11.735 -10.870 6.002 1.00 95.50 91 LEU A N 1
ATOM 663 C CA . LEU A 1 91 ? -11.652 -9.740 5.080 1.00 95.50 91 LEU A CA 1
ATOM 664 C C . LEU A 1 91 ? -13.076 -9.383 4.668 1.00 95.50 91 LEU A C 1
ATOM 666 O O . LEU A 1 91 ? -13.883 -10.283 4.442 1.00 95.50 91 LEU A O 1
ATOM 670 N N . ASP A 1 92 ? -13.361 -8.095 4.558 1.00 96.06 92 ASP A N 1
ATOM 671 C CA . ASP A 1 92 ? -14.639 -7.586 4.072 1.00 96.06 92 ASP A CA 1
ATOM 672 C C . ASP A 1 92 ? -14.413 -6.245 3.361 1.00 96.06 92 ASP A C 1
ATOM 674 O O . ASP A 1 92 ? -13.378 -5.610 3.581 1.00 96.06 92 ASP A O 1
ATOM 678 N N . GLU A 1 93 ? -15.356 -5.844 2.506 1.00 95.81 93 GLU A N 1
ATOM 679 C CA . GLU A 1 93 ? -15.387 -4.530 1.845 1.00 95.81 93 GLU A CA 1
ATOM 680 C C . GLU A 1 93 ? -14.080 -4.180 1.099 1.00 95.81 93 GLU A C 1
ATOM 682 O O . GLU A 1 93 ? -13.396 -3.191 1.373 1.00 95.81 93 GLU A O 1
ATOM 687 N N . PHE A 1 94 ? -13.701 -5.032 0.138 1.00 95.06 94 PHE A N 1
ATOM 688 C CA . PHE A 1 94 ? -12.487 -4.851 -0.661 1.00 95.06 94 PHE A CA 1
ATOM 689 C C . PHE A 1 94 ? -12.690 -3.882 -1.836 1.00 95.06 94 PHE A C 1
ATOM 691 O O . PHE A 1 94 ? -13.537 -4.100 -2.705 1.00 95.06 94 PHE A O 1
ATOM 698 N N . TYR A 1 95 ? -11.813 -2.877 -1.926 1.00 95.88 95 TYR A N 1
ATOM 699 C CA . TYR A 1 95 ? -11.797 -1.882 -2.998 1.00 95.88 95 TYR A CA 1
ATOM 700 C C . TYR A 1 95 ? -10.440 -1.836 -3.707 1.00 95.88 95 TYR A C 1
ATOM 702 O O . TYR A 1 95 ? -9.385 -1.870 -3.074 1.00 95.88 95 TYR A O 1
ATOM 710 N N . LEU A 1 96 ? -10.467 -1.681 -5.034 1.00 96.00 96 LEU A N 1
ATOM 711 C CA . LEU A 1 96 ? -9.287 -1.420 -5.857 1.00 96.00 96 LEU A CA 1
ATOM 712 C C . LEU A 1 96 ? -9.564 -0.247 -6.798 1.00 96.00 96 LEU A C 1
ATOM 714 O O . LEU A 1 96 ? -10.569 -0.225 -7.509 1.00 96.00 96 LEU A O 1
ATOM 718 N N . HIS A 1 97 ? -8.637 0.707 -6.839 1.00 97.25 97 HIS A N 1
ATOM 719 C CA . HIS A 1 97 ? -8.732 1.888 -7.690 1.00 97.25 97 HIS A CA 1
ATOM 720 C C . HIS A 1 97 ? -7.573 1.938 -8.687 1.00 97.25 97 HIS A C 1
ATOM 722 O O . HIS A 1 97 ? -6.436 1.609 -8.361 1.00 97.25 97 HIS A O 1
ATOM 728 N N . THR A 1 98 ? -7.852 2.413 -9.902 1.00 96.12 98 THR A N 1
ATOM 729 C CA . THR A 1 98 ? -6.851 2.622 -10.966 1.00 96.12 98 THR A CA 1
ATOM 730 C C . THR A 1 98 ? -6.092 3.947 -10.835 1.00 96.12 98 THR A C 1
ATOM 732 O O . THR A 1 98 ? -5.295 4.299 -11.703 1.00 96.12 98 THR A O 1
ATOM 735 N N . ARG A 1 99 ? -6.344 4.698 -9.758 1.00 96.75 99 ARG A N 1
ATOM 736 C CA . ARG A 1 99 ? -5.688 5.964 -9.419 1.00 96.75 99 ARG A CA 1
ATOM 737 C C . ARG A 1 99 ? -5.386 6.024 -7.929 1.00 96.75 99 ARG A C 1
ATOM 739 O O . ARG A 1 99 ? -6.030 5.340 -7.136 1.00 96.75 99 ARG A O 1
ATOM 746 N N . GLU A 1 100 ? -4.496 6.934 -7.550 1.00 97.94 100 GLU A N 1
ATOM 747 C CA . GLU A 1 100 ? -4.400 7.363 -6.159 1.00 97.94 100 GLU A CA 1
ATOM 748 C C . GLU A 1 100 ? -5.714 8.036 -5.729 1.00 97.94 100 GLU A C 1
ATOM 750 O O . GLU A 1 100 ? -6.189 8.997 -6.350 1.00 97.94 100 GLU A O 1
ATOM 755 N N . ILE A 1 101 ? -6.320 7.498 -4.671 1.00 98.12 101 ILE A N 1
ATOM 756 C CA . ILE A 1 101 ? -7.423 8.141 -3.960 1.00 98.12 101 ILE A CA 1
ATOM 757 C C . ILE A 1 101 ? -6.874 9.090 -2.895 1.00 98.12 101 ILE A C 1
ATOM 759 O O . ILE A 1 101 ? -5.789 8.896 -2.353 1.00 98.12 101 ILE A O 1
ATOM 763 N N . THR A 1 102 ? -7.607 10.162 -2.624 1.00 98.00 102 THR A N 1
ATOM 764 C CA . THR A 1 102 ? -7.197 11.193 -1.668 1.00 98.00 102 THR A CA 1
ATOM 765 C C . THR A 1 102 ? -7.334 10.702 -0.229 1.00 98.00 102 THR A C 1
ATOM 767 O O . THR A 1 102 ? -8.130 9.812 0.066 1.00 98.00 102 THR A O 1
ATOM 770 N N . ALA A 1 103 ? -6.638 11.349 0.709 1.00 97.75 103 ALA A N 1
ATOM 771 C CA . ALA A 1 103 ? -6.784 11.042 2.134 1.00 97.75 103 ALA A CA 1
ATOM 772 C C . ALA A 1 103 ? -8.243 11.160 2.627 1.00 97.75 103 ALA A C 1
ATOM 774 O O . ALA A 1 103 ? -8.676 10.368 3.456 1.00 97.75 103 ALA A O 1
ATOM 775 N N . SER A 1 104 ? -9.023 12.105 2.084 1.00 97.94 104 SER A N 1
ATOM 776 C CA . SER A 1 104 ? -10.446 12.240 2.424 1.00 97.94 104 SER A CA 1
ATOM 777 C C . SER A 1 104 ? -11.289 11.080 1.883 1.00 97.94 104 SER A C 1
ATOM 779 O O . SER A 1 104 ? -12.208 10.630 2.560 1.00 97.94 104 SER A O 1
ATOM 781 N N . GLU A 1 105 ? -10.974 10.566 0.692 1.00 97.88 105 GLU A N 1
ATOM 782 C CA . GLU A 1 105 ? -11.629 9.370 0.148 1.00 97.88 105 GLU A CA 1
ATOM 783 C C . GLU A 1 105 ? -11.304 8.134 0.998 1.00 97.88 105 GLU A C 1
ATOM 785 O O . GLU A 1 105 ? -12.218 7.401 1.364 1.00 97.88 105 GLU A O 1
ATOM 790 N N . VAL A 1 106 ? -10.041 7.958 1.406 1.00 98.06 106 VAL A N 1
ATOM 791 C CA . VAL A 1 106 ? -9.636 6.871 2.317 1.00 98.06 106 VAL A CA 1
ATOM 792 C C . VAL A 1 106 ? -10.368 6.962 3.660 1.00 98.06 106 VAL A C 1
ATOM 794 O O . VAL A 1 106 ? -10.829 5.951 4.182 1.00 98.06 106 VAL A O 1
ATOM 797 N N . GLN A 1 107 ? -10.512 8.164 4.222 1.00 97.44 107 GLN A N 1
ATOM 798 C CA . GLN A 1 107 ? -11.207 8.358 5.497 1.00 97.44 107 GLN A CA 1
ATOM 799 C C . GLN A 1 107 ? -12.695 7.988 5.425 1.00 97.44 107 GLN A C 1
ATOM 801 O O . GLN A 1 107 ? -13.227 7.446 6.394 1.00 97.44 107 GLN A O 1
ATOM 806 N N . LYS A 1 108 ? -13.349 8.258 4.287 1.00 97.31 108 LYS A N 1
ATOM 807 C CA . LYS A 1 108 ? -14.739 7.848 4.040 1.00 97.31 108 LYS A CA 1
ATOM 808 C C . LYS A 1 108 ? -14.867 6.331 3.932 1.00 97.31 108 LYS A C 1
ATOM 810 O O . LYS A 1 108 ? -15.765 5.775 4.537 1.00 97.31 108 LYS A O 1
ATOM 815 N N . LEU A 1 109 ? -13.948 5.662 3.232 1.00 96.56 109 LEU A N 1
ATOM 816 C CA . LEU A 1 109 ? -13.946 4.194 3.143 1.00 96.56 109 LEU A CA 1
ATOM 817 C C . LEU A 1 109 ? -13.700 3.516 4.499 1.00 96.56 109 LEU A C 1
ATOM 819 O O . LEU A 1 109 ? -14.205 2.427 4.742 1.00 96.56 109 LEU A O 1
ATOM 823 N N . ALA A 1 110 ? -12.957 4.164 5.400 1.00 95.56 110 ALA A N 1
ATOM 824 C CA . ALA A 1 110 ? -12.713 3.645 6.744 1.00 95.56 110 ALA A CA 1
ATOM 825 C C . ALA A 1 110 ? -13.908 3.771 7.698 1.00 95.56 110 ALA A C 1
ATOM 827 O O . ALA A 1 110 ? -13.943 3.074 8.709 1.00 95.56 110 ALA A O 1
ATOM 828 N N . ASN A 1 111 ? -14.848 4.671 7.403 1.00 88.31 111 ASN A N 1
ATOM 829 C CA . ASN A 1 111 ? -16.059 4.911 8.187 1.00 88.31 111 ASN A CA 1
ATOM 830 C C . ASN A 1 111 ? -17.246 5.063 7.219 1.00 88.31 111 ASN A C 1
ATOM 832 O O . ASN A 1 111 ? -17.735 6.187 7.053 1.00 88.31 111 ASN A O 1
ATOM 836 N N . PRO A 1 112 ? -17.613 3.979 6.513 1.00 70.19 112 PRO A N 1
ATOM 837 C CA . PRO A 1 112 ? -18.634 4.019 5.474 1.00 70.19 112 PRO A CA 1
ATOM 838 C C . PRO A 1 112 ? -20.020 4.397 6.013 1.00 70.19 112 PRO A C 1
ATOM 840 O O . PRO A 1 112 ? -20.310 4.116 7.201 1.00 70.19 112 PRO A O 1
#

Sequence (112 aa):
MDSAGTLSAHLWNGHDITATGSIIPLNSWTHIGYTYSYSNGLRLYINGNLYSFTGSFIFTASGVPMHMILGSDGGGTNCAPGYGGPFTGALDEFYLHTREITASEVQKLANP

Foldseek 3Di:
DPPVQWDWDWFDDPDTDIWTAGRDDPPDDKDWDWFADQQFAIFIDILLHTGTGDGGDDGDDPPDQFDDDPQAPAPGNDRDGDDPDGHDDDDDDDDDDPHGDDSVVSNVSSPD

Solvent-accessible surface area (backbone atoms only — not comparable to full-atom values): 7088 Å² total; per-residue (Å²): 99,53,101,85,54,25,38,61,48,78,48,44,56,99,48,85,45,74,29,61,57,55,70,73,70,80,99,53,96,72,44,76,48,73,39,52,42,56,82,60,10,47,34,33,27,52,62,32,39,85,70,29,60,45,66,59,50,68,78,56,74,88,87,62,82,64,60,91,68,82,56,41,72,35,55,38,75,46,90,47,81,40,90,79,51,70,60,89,77,88,86,75,93,86,83,86,71,101,60,63,70,51,67,69,55,44,33,41,70,48,61,114

Radius of gyration: 14.3 Å; Cα contacts (8 Å, |Δi|>4): 178; chains: 1; bounding box: 33×33×35 Å